Protein AF-G5B2T6-F1 (afdb_monomer_lite)

Secondary structure (DSSP, 8-state):
--HHHHHHHHHHHHHHHHHHT------------GGGPPB-S-TT--HHHHHTTT-EE--SSTTS-SEE-

Foldseek 3Di:
DPVVVVVVVVVVVVVVVVVVPPPCLPQPDPPDDQVRFDAPDDPPQDQCNLVVSSWAADPPDPPGHRRGD

Structure (mmCIF, N/CA/C/O backbone):
data_AF-G5B2T6-F1
#
_entry.id   AF-G5B2T6-F1
#
loop_
_atom_site.group_PDB
_atom_site.id
_atom_site.type_symbol
_atom_site.label_atom_id
_atom_site.label_alt_id
_atom_site.label_comp_id
_atom_site.label_asym_id
_atom_site.label_entity_id
_atom_site.label_seq_id
_atom_site.pdbx_PDB_ins_code
_atom_site.Cartn_x
_atom_site.Cartn_y
_atom_site.Cartn_z
_atom_site.occupancy
_atom_site.B_iso_or_equiv
_atom_site.auth_seq_id
_atom_site.auth_comp_id
_atom_site.auth_asym_id
_atom_site.auth_atom_id
_atom_site.pdbx_PDB_model_num
ATOM 1 N N . ALA A 1 1 ? -11.007 11.926 51.911 1.00 56.22 1 ALA A N 1
ATOM 2 C CA . ALA A 1 1 ? -10.060 11.424 50.890 1.00 56.22 1 ALA A CA 1
ATOM 3 C C . ALA A 1 1 ? -10.805 10.902 49.650 1.00 56.22 1 ALA A C 1
ATOM 5 O O . ALA A 1 1 ? -10.653 9.754 49.256 1.00 56.22 1 ALA A O 1
ATOM 6 N N . THR A 1 2 ? -11.656 11.734 49.040 1.00 56.84 2 THR A N 1
ATOM 7 C CA . THR A 1 2 ? -12.627 11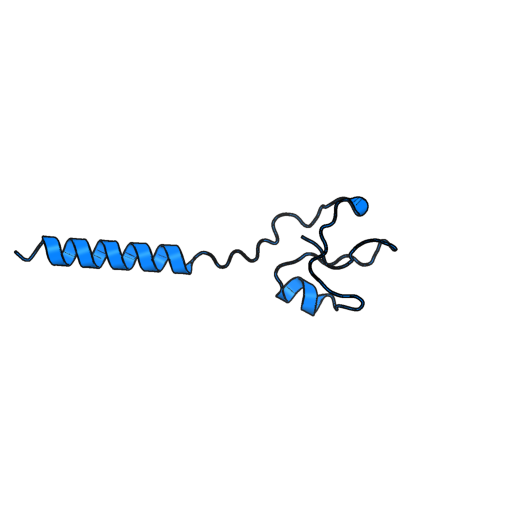.293 48.012 1.00 56.84 2 THR A CA 1
ATOM 8 C C . THR A 1 2 ? -12.433 11.999 46.669 1.00 56.84 2 THR A C 1
ATOM 10 O O . THR A 1 2 ? -12.997 11.571 45.667 1.00 56.84 2 THR A O 1
ATOM 13 N N . MET A 1 3 ? -11.636 13.073 46.647 1.00 58.12 3 MET A N 1
ATOM 14 C CA . MET A 1 3 ? -11.319 13.864 45.455 1.00 58.12 3 MET A CA 1
ATOM 15 C C . MET A 1 3 ? -10.180 13.216 44.659 1.00 58.12 3 MET A C 1
ATOM 17 O O . MET A 1 3 ? -10.300 13.039 43.455 1.00 58.12 3 MET A O 1
ATOM 21 N N . GLU A 1 4 ? -9.151 12.730 45.356 1.00 61.28 4 GLU A N 1
ATOM 22 C CA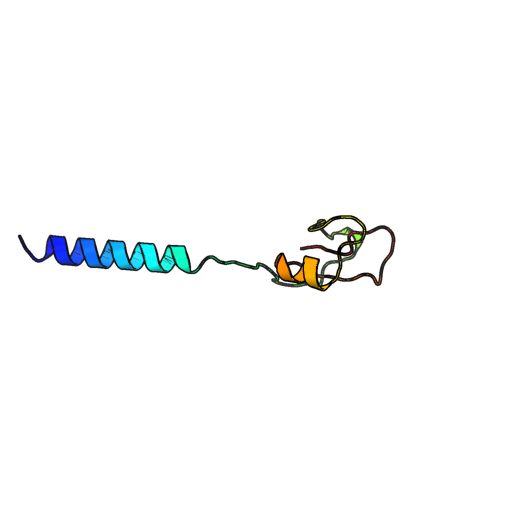 . GLU A 1 4 ? -7.959 12.113 44.759 1.00 61.28 4 GLU A CA 1
ATOM 23 C C . GLU A 1 4 ? -8.307 10.840 43.982 1.00 61.28 4 GLU A C 1
ATOM 25 O O . GLU A 1 4 ? -7.919 10.696 42.834 1.00 61.28 4 GLU A O 1
ATOM 30 N N . ARG A 1 5 ? -9.165 9.971 44.536 1.00 69.81 5 ARG A N 1
ATOM 31 C CA . ARG A 1 5 ? -9.601 8.733 43.867 1.00 69.81 5 ARG A CA 1
ATOM 32 C C . ARG A 1 5 ? -10.399 8.999 42.587 1.00 69.81 5 ARG A C 1
ATOM 34 O O . ARG A 1 5 ? -10.256 8.262 41.620 1.00 69.81 5 ARG A O 1
ATOM 41 N N . LYS A 1 6 ? -11.221 10.057 42.568 1.00 71.00 6 LYS A N 1
ATOM 42 C CA . LYS A 1 6 ? -11.959 10.476 41.365 1.00 71.00 6 LYS A CA 1
ATOM 43 C C . LYS A 1 6 ? -11.001 11.014 40.306 1.00 71.00 6 LYS A C 1
ATOM 45 O O . LYS A 1 6 ? -11.128 10.637 39.148 1.00 71.00 6 LYS A O 1
ATOM 50 N N . VAL A 1 7 ? -10.025 11.826 40.713 1.00 80.31 7 VAL A N 1
ATOM 51 C CA . VAL A 1 7 ? -8.988 12.373 39.827 1.00 80.31 7 VAL A CA 1
ATOM 52 C C . VAL A 1 7 ? -8.126 11.252 39.242 1.00 80.31 7 VAL A C 1
ATOM 54 O O . VAL A 1 7 ? -7.937 11.212 38.030 1.00 80.31 7 VAL A O 1
ATOM 57 N N . THR A 1 8 ? -7.697 10.281 40.053 1.00 83.25 8 THR A N 1
ATOM 58 C CA . THR A 1 8 ? -6.951 9.105 39.581 1.00 83.2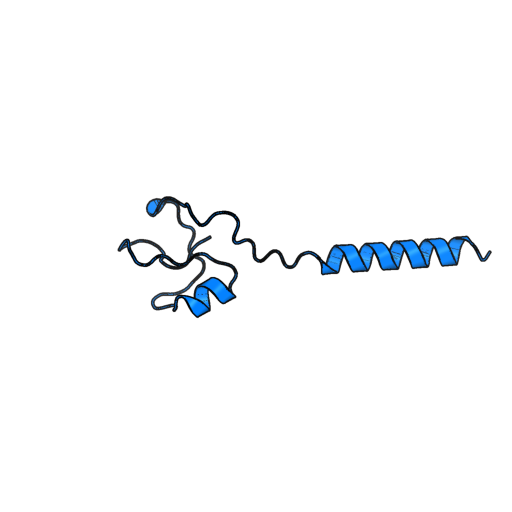5 8 THR A CA 1
ATOM 59 C C . THR A 1 8 ? -7.773 8.259 38.607 1.00 83.25 8 THR A C 1
ATOM 61 O O . THR A 1 8 ? -7.249 7.850 37.576 1.00 83.25 8 THR A O 1
ATOM 64 N N . CYS A 1 9 ? -9.064 8.025 38.880 1.00 85.06 9 CYS A N 1
ATOM 65 C CA . CYS A 1 9 ? -9.941 7.300 37.956 1.00 85.06 9 CYS A CA 1
ATOM 66 C C . CYS A 1 9 ? -10.111 8.039 36.625 1.00 85.06 9 CYS A C 1
ATOM 68 O O . CYS A 1 9 ? -10.020 7.414 35.574 1.00 85.06 9 CYS A O 1
ATOM 70 N N . VAL A 1 10 ? -10.325 9.357 36.654 1.00 88.88 10 VAL A N 1
ATOM 71 C CA . VAL A 1 10 ? -10.473 10.162 35.433 1.00 88.88 10 VAL A CA 1
ATOM 72 C C . VAL A 1 10 ? -9.178 10.156 34.617 1.00 88.88 10 VAL A C 1
ATOM 74 O O . VAL A 1 10 ? -9.231 9.919 33.415 1.00 88.88 10 VAL A O 1
ATOM 77 N N . LEU A 1 11 ? -8.015 10.323 35.255 1.00 87.31 11 LEU A N 1
ATOM 78 C CA . LEU A 1 11 ? -6.710 10.258 34.584 1.00 87.31 11 LEU A CA 1
ATOM 79 C C . LEU A 1 11 ? -6.450 8.885 33.951 1.00 87.31 11 LEU A C 1
ATOM 81 O O . LEU A 1 11 ? -6.019 8.812 32.802 1.00 87.31 11 LEU A O 1
ATOM 85 N N . ALA A 1 12 ? -6.753 7.799 34.668 1.00 88.62 12 ALA A N 1
ATOM 86 C CA . ALA A 1 12 ? -6.613 6.442 34.147 1.00 88.62 12 ALA A CA 1
ATOM 87 C C . ALA A 1 12 ? -7.544 6.182 32.948 1.00 88.62 12 ALA A C 1
ATOM 89 O O . ALA A 1 12 ? -7.112 5.596 31.960 1.00 88.62 12 ALA A O 1
ATOM 90 N N . LEU A 1 13 ? -8.794 6.658 32.998 1.00 86.31 13 LEU A N 1
ATOM 91 C CA . LEU A 1 13 ? -9.743 6.534 31.884 1.00 86.31 13 LEU A CA 1
ATOM 92 C C . LEU A 1 13 ? -9.273 7.307 30.645 1.00 86.31 13 LEU A C 1
ATOM 94 O O . LEU A 1 13 ? -9.339 6.779 29.539 1.00 86.31 13 LEU A O 1
ATOM 98 N N . VAL A 1 14 ? -8.753 8.524 30.822 1.00 86.81 14 VAL A N 1
ATOM 99 C CA . VAL A 1 14 ? -8.216 9.336 29.718 1.00 86.81 14 VAL A CA 1
ATOM 100 C C . VAL A 1 14 ? -6.996 8.666 29.076 1.00 86.81 14 VAL A C 1
ATOM 102 O O . VAL A 1 14 ? -6.926 8.588 27.853 1.00 86.81 14 VAL A O 1
ATOM 105 N N . LEU A 1 15 ? -6.071 8.122 29.874 1.00 83.81 15 LEU A N 1
ATOM 106 C CA . LEU A 1 15 ? -4.900 7.393 29.366 1.00 83.81 15 LEU A CA 1
ATOM 107 C C . LEU A 1 15 ? -5.292 6.154 28.548 1.00 83.81 15 LEU A C 1
ATOM 109 O O . LEU A 1 15 ? -4.717 5.915 27.488 1.00 83.81 15 LEU A O 1
ATOM 113 N N . VAL A 1 16 ? -6.293 5.392 29.001 1.00 82.56 16 VAL A N 1
ATOM 114 C CA . VAL A 1 16 ? -6.810 4.227 28.263 1.00 82.56 16 VAL A CA 1
ATOM 115 C C . VAL A 1 16 ? -7.443 4.649 26.933 1.00 82.56 16 VAL A C 1
ATOM 117 O O . VAL A 1 16 ? -7.161 4.025 25.914 1.00 82.56 16 VAL A O 1
ATOM 120 N N . LEU A 1 17 ? -8.229 5.731 26.911 1.00 78.31 17 LEU A N 1
ATOM 121 C CA . LEU A 1 17 ? -8.844 6.247 25.680 1.00 78.31 17 LEU A CA 1
ATOM 122 C C . LEU A 1 17 ? -7.796 6.668 24.636 1.00 78.31 17 LEU A C 1
ATOM 124 O O . LEU A 1 17 ? -7.938 6.335 23.462 1.00 78.31 17 LEU A O 1
ATOM 128 N N . VAL A 1 18 ? -6.718 7.333 25.060 1.00 77.00 18 VAL A N 1
ATOM 129 C CA . VAL A 1 18 ? -5.620 7.759 24.169 1.00 77.00 18 VAL A CA 1
ATOM 130 C C . VAL A 1 18 ? -4.834 6.566 23.606 1.00 77.00 18 VAL A C 1
ATOM 132 O O . VAL A 1 18 ? -4.397 6.587 22.457 1.00 77.00 18 VAL A O 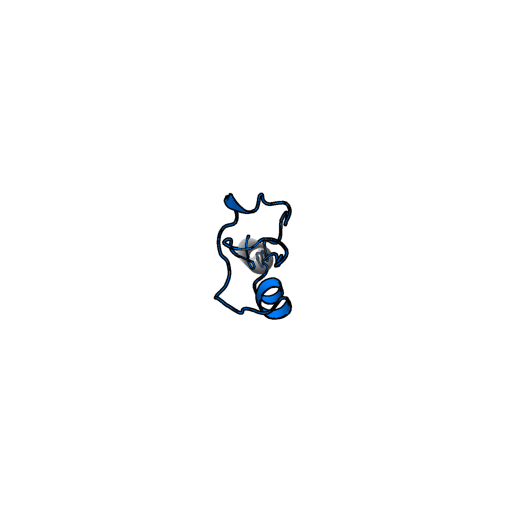1
ATOM 135 N N . LEU A 1 19 ? -4.663 5.493 24.383 1.00 68.88 19 LEU A N 1
ATOM 136 C CA . LEU A 1 19 ? -3.996 4.276 23.907 1.00 68.88 19 LEU A CA 1
ATOM 137 C C . LEU A 1 19 ? -4.848 3.510 22.884 1.00 68.88 19 LEU A C 1
ATOM 139 O O . LEU A 1 19 ? -4.297 2.905 21.969 1.00 68.88 19 LEU A O 1
ATOM 143 N N . THR A 1 20 ? -6.180 3.566 22.994 1.00 66.00 20 THR A N 1
ATOM 144 C CA . THR A 1 20 ? -7.086 2.892 22.045 1.00 66.00 20 THR A CA 1
ATOM 145 C C . THR A 1 20 ? -7.201 3.577 20.682 1.00 66.00 20 THR A C 1
ATOM 147 O O . THR A 1 20 ? -7.703 2.959 19.748 1.00 66.00 20 THR A O 1
ATOM 150 N N . THR A 1 21 ? -6.736 4.823 20.534 1.00 63.19 21 THR A N 1
ATOM 151 C CA . THR A 1 21 ? -6.834 5.570 19.266 1.00 63.19 21 THR A CA 1
ATOM 152 C C . THR A 1 21 ? -5.666 5.344 18.303 1.00 63.19 21 THR A C 1
ATOM 154 O O . THR A 1 21 ? -5.742 5.800 17.169 1.00 63.19 21 THR A O 1
ATOM 157 N N . GLN A 1 22 ? -4.606 4.628 18.695 1.00 61.25 22 GLN A N 1
ATOM 158 C CA . GLN A 1 22 ? -3.484 4.312 17.798 1.00 61.25 22 GLN A CA 1
ATOM 159 C C . GLN A 1 22 ? -3.717 2.978 17.081 1.00 61.25 22 GLN A C 1
ATOM 161 O O . GLN A 1 22 ? -3.007 1.996 17.283 1.00 61.25 22 GLN A O 1
ATOM 166 N N . ALA A 1 23 ? -4.741 2.954 16.235 1.00 57.72 23 ALA A N 1
ATOM 167 C CA . ALA A 1 23 ? -4.789 2.042 15.102 1.00 57.72 23 ALA A CA 1
ATOM 168 C C . ALA A 1 23 ? -4.316 2.835 13.880 1.00 57.72 23 ALA A C 1
ATOM 170 O O . ALA A 1 23 ? -5.110 3.192 13.014 1.00 57.72 23 ALA A O 1
ATOM 171 N N . GLU A 1 24 ? -3.028 3.186 13.854 1.00 52.75 24 GLU A N 1
ATOM 172 C CA . GLU A 1 24 ? -2.428 3.810 12.677 1.00 52.75 24 GLU A CA 1
ATOM 173 C C . GLU A 1 24 ? -2.265 2.726 11.610 1.00 52.75 24 GLU A C 1
ATOM 175 O O . GLU A 1 24 ? -1.218 2.100 11.454 1.00 52.75 24 GLU A O 1
ATOM 180 N N . GLY A 1 25 ? -3.351 2.482 10.874 1.00 58.41 25 GLY A N 1
ATOM 181 C CA . GLY A 1 25 ? -3.259 2.037 9.492 1.00 58.41 25 GLY A CA 1
ATOM 182 C C . GLY A 1 25 ? -2.583 3.159 8.716 1.00 58.41 25 GLY A C 1
ATOM 183 O O . GLY A 1 25 ? -3.256 3.992 8.115 1.00 58.41 25 GLY A O 1
ATOM 184 N N . GLN A 1 26 ? -1.260 3.233 8.840 1.00 53.41 26 GLN A N 1
ATOM 185 C CA . GLN A 1 26 ? -0.424 4.285 8.290 1.00 53.41 26 GLN A CA 1
ATOM 186 C C . GLN A 1 26 ? -0.321 4.109 6.773 1.00 53.41 26 GLN A C 1
ATOM 188 O O . GLN A 1 26 ? 0.686 3.651 6.242 1.00 53.41 26 GLN A O 1
ATOM 193 N N . ALA A 1 27 ? -1.395 4.480 6.080 1.00 59.62 27 ALA A N 1
ATOM 194 C CA . ALA A 1 27 ? -1.437 4.685 4.639 1.00 59.62 27 ALA A CA 1
ATOM 195 C C . ALA A 1 27 ? -1.165 6.166 4.317 1.00 59.62 27 ALA A C 1
ATOM 197 O O . ALA A 1 27 ? -1.824 6.775 3.472 1.00 59.62 27 ALA A O 1
ATOM 198 N N . ASP A 1 28 ? -0.216 6.785 5.019 1.00 63.34 28 ASP A N 1
ATOM 199 C CA . ASP A 1 28 ? 0.116 8.188 4.806 1.00 63.34 28 ASP A CA 1
ATOM 200 C C . ASP A 1 28 ? 1.093 8.310 3.630 1.00 63.34 28 ASP A C 1
ATOM 202 O O . ASP A 1 28 ? 2.311 8.279 3.777 1.00 63.34 28 ASP A O 1
ATOM 206 N N . ASN A 1 29 ? 0.488 8.482 2.450 1.00 75.94 29 ASN A N 1
ATOM 207 C CA . ASN A 1 29 ? 1.066 8.828 1.148 1.00 75.94 29 ASN A CA 1
ATOM 208 C C . ASN A 1 29 ? 1.621 7.674 0.280 1.00 75.94 29 ASN A C 1
ATOM 210 O O . ASN A 1 29 ? 2.825 7.469 0.170 1.00 75.94 29 ASN A O 1
ATOM 214 N N . CYS A 1 30 ? 0.743 7.062 -0.526 1.00 91.06 30 CYS A N 1
ATOM 215 C CA . CYS A 1 30 ? 1.091 6.069 -1.561 1.00 91.06 30 CYS A CA 1
ATOM 216 C C . CYS A 1 30 ? 1.943 6.590 -2.738 1.00 91.06 30 CYS A C 1
ATOM 218 O O . CYS A 1 30 ? 2.208 5.849 -3.694 1.00 91.06 30 CYS A O 1
ATOM 220 N N . ASN A 1 31 ? 2.358 7.858 -2.722 1.00 92.56 31 ASN A N 1
ATOM 221 C CA . ASN A 1 31 ? 3.213 8.444 -3.748 1.00 92.56 31 ASN A CA 1
ATOM 222 C C . ASN A 1 31 ? 4.700 8.198 -3.446 1.00 92.56 31 ASN A C 1
ATOM 224 O O . ASN A 1 31 ? 5.467 9.1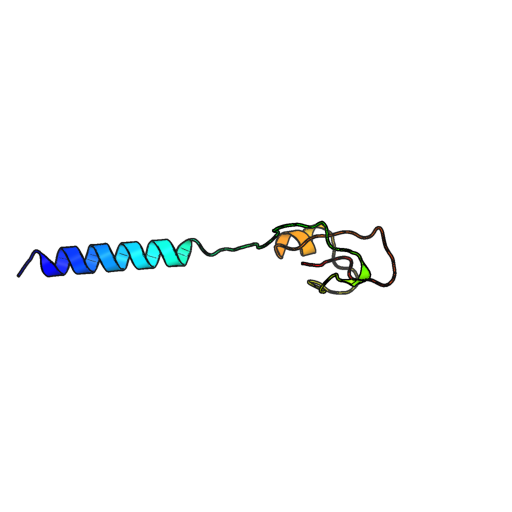27 -3.187 1.00 92.56 31 ASN A O 1
ATOM 228 N N . VAL A 1 32 ? 5.097 6.925 -3.482 1.00 93.50 32 VAL A N 1
ATOM 229 C CA . VAL A 1 32 ? 6.480 6.480 -3.267 1.00 93.50 32 VAL A CA 1
ATOM 230 C C . VAL A 1 32 ? 7.096 6.066 -4.601 1.00 93.50 32 VAL A C 1
ATOM 232 O O . VAL A 1 32 ? 6.518 5.276 -5.361 1.00 93.50 32 VAL A O 1
ATOM 235 N N . ALA A 1 33 ? 8.294 6.580 -4.900 1.00 95.38 33 ALA A N 1
ATOM 236 C CA . ALA A 1 33 ? 9.023 6.205 -6.107 1.00 95.38 33 ALA A CA 1
ATOM 237 C C . ALA A 1 33 ? 9.244 4.677 -6.132 1.00 95.38 33 ALA A C 1
ATOM 239 O O . ALA A 1 33 ? 9.668 4.120 -5.121 1.00 95.38 33 ALA A O 1
ATOM 240 N N . PRO A 1 34 ? 9.037 3.972 -7.264 1.00 95.44 34 PRO A N 1
ATOM 241 C CA . PRO A 1 34 ? 9.050 2.505 -7.307 1.00 95.44 34 PRO A CA 1
ATOM 242 C C . PRO A 1 34 ? 10.272 1.832 -6.667 1.00 95.44 34 PRO A C 1
ATOM 244 O O . PRO A 1 34 ? 10.138 0.805 -6.012 1.00 95.44 34 PRO A O 1
ATOM 247 N N . LYS A 1 35 ? 11.461 2.428 -6.819 1.00 95.88 35 LYS A N 1
ATOM 248 C CA . LYS A 1 35 ? 12.722 1.909 -6.262 1.00 95.88 35 LYS A CA 1
ATOM 249 C C . LYS A 1 35 ? 12.908 2.168 -4.762 1.00 95.88 35 LYS A C 1
ATOM 251 O O . LYS A 1 35 ? 13.815 1.599 -4.172 1.00 95.88 35 LYS A O 1
ATOM 256 N N . GLN A 1 36 ? 12.100 3.046 -4.175 1.00 95.69 36 GLN A N 1
ATOM 257 C CA . GLN A 1 36 ? 12.125 3.405 -2.753 1.00 95.69 36 GLN A CA 1
ATOM 258 C C . GLN A 1 36 ? 11.004 2.722 -1.960 1.00 95.69 36 GLN A C 1
ATOM 260 O O . GLN A 1 36 ? 10.889 2.935 -0.759 1.00 95.69 36 GLN A O 1
ATOM 265 N N . ARG A 1 37 ? 10.170 1.916 -2.626 1.00 95.06 37 ARG A N 1
ATOM 266 C CA . ARG A 1 37 ? 9.078 1.179 -1.995 1.00 95.06 37 ARG A CA 1
ATOM 267 C C . ARG A 1 37 ? 9.622 0.163 -0.998 1.00 95.06 37 ARG A C 1
ATOM 269 O O . ARG A 1 37 ? 10.391 -0.723 -1.374 1.00 95.06 37 ARG A O 1
ATOM 276 N N . ASN A 1 38 ? 9.151 0.245 0.239 1.00 95.12 38 ASN A N 1
ATOM 277 C CA . ASN A 1 38 ? 9.416 -0.762 1.259 1.00 95.12 38 ASN A CA 1
ATOM 278 C C . ASN A 1 38 ? 8.352 -1.854 1.160 1.00 95.12 38 ASN A C 1
ATOM 280 O O . ASN A 1 38 ? 7.166 -1.549 1.219 1.00 95.12 38 ASN A O 1
ATOM 284 N N . ASN A 1 39 ? 8.754 -3.116 0.983 1.00 96.50 39 ASN A N 1
ATOM 285 C CA . ASN A 1 39 ? 7.801 -4.214 0.812 1.00 96.50 39 ASN A CA 1
ATOM 286 C C . ASN A 1 39 ? 6.922 -4.394 2.065 1.00 96.50 39 ASN A C 1
ATOM 288 O O . ASN A 1 39 ? 7.454 -4.595 3.153 1.00 96.50 39 ASN A O 1
ATOM 292 N N . CYS A 1 40 ? 5.601 -4.394 1.882 1.00 96.44 40 CYS A N 1
ATOM 293 C CA . CYS A 1 40 ? 4.601 -4.654 2.927 1.00 96.44 40 CYS A CA 1
ATOM 294 C C . CYS A 1 40 ? 3.846 -5.993 2.717 1.00 96.44 40 CYS A C 1
ATOM 296 O O . CYS A 1 40 ? 2.946 -6.365 3.470 1.00 96.44 40 CYS A O 1
ATOM 298 N N . GLY A 1 41 ? 4.196 -6.771 1.691 1.00 95.38 41 GLY A N 1
ATOM 299 C CA . GLY A 1 41 ? 3.475 -7.994 1.342 1.00 95.38 41 GLY A CA 1
ATOM 300 C C . GLY A 1 41 ? 4.360 -9.147 0.882 1.00 95.38 41 GLY A C 1
ATOM 301 O O . GLY A 1 41 ? 5.567 -9.208 1.123 1.00 95.38 41 GLY A O 1
ATOM 302 N N . PHE A 1 42 ? 3.720 -10.088 0.196 1.00 96.12 42 PHE A N 1
ATOM 303 C CA . PHE A 1 42 ? 4.344 -11.268 -0.397 1.00 96.12 42 PHE A CA 1
ATOM 304 C C . PHE A 1 42 ? 4.057 -11.333 -1.902 1.00 96.12 42 PHE A C 1
ATOM 306 O O . PHE A 1 42 ? 3.178 -10.645 -2.421 1.00 96.12 42 PHE A O 1
ATOM 313 N N . SER A 1 43 ? 4.815 -12.154 -2.628 1.00 93.44 43 SER A N 1
ATOM 314 C CA . SER A 1 43 ? 4.620 -12.345 -4.068 1.00 93.44 43 SER A CA 1
ATOM 315 C C . SER A 1 43 ? 3.213 -12.867 -4.370 1.00 93.44 43 SER A C 1
ATOM 317 O O . SER A 1 43 ? 2.800 -13.882 -3.819 1.00 93.44 43 SER A O 1
ATOM 319 N N . GLY A 1 44 ? 2.487 -12.188 -5.260 1.00 94.12 44 GLY A N 1
ATOM 320 C CA . GLY A 1 44 ? 1.113 -12.558 -5.618 1.00 94.12 44 GLY A CA 1
ATOM 321 C C . GLY A 1 44 ? 0.037 -12.087 -4.633 1.00 94.12 44 GLY A C 1
ATOM 322 O O . GLY A 1 44 ? -1.111 -12.495 -4.778 1.00 94.12 44 GLY A O 1
ATOM 323 N N . ILE A 1 45 ? 0.381 -11.238 -3.655 1.00 97.25 45 ILE A N 1
ATOM 324 C CA . ILE A 1 45 ? -0.602 -10.566 -2.794 1.00 97.25 45 ILE A CA 1
ATOM 325 C C . ILE A 1 45 ? -1.633 -9.806 -3.642 1.00 97.25 45 ILE A C 1
ATOM 327 O O . ILE A 1 45 ? -1.268 -9.149 -4.623 1.00 97.25 45 ILE A O 1
ATOM 331 N N . THR A 1 46 ? -2.914 -9.896 -3.280 1.00 97.75 46 THR A N 1
ATOM 332 C CA . THR A 1 46 ? -3.962 -9.123 -3.964 1.00 97.75 46 THR A CA 1
ATOM 333 C C . THR A 1 46 ? -3.971 -7.671 -3.490 1.00 97.75 46 THR A C 1
ATOM 335 O O . THR A 1 46 ? -3.374 -7.329 -2.464 1.00 97.75 46 THR A O 1
ATOM 338 N N . ARG A 1 47 ? -4.669 -6.805 -4.229 1.00 96.56 47 ARG A N 1
ATOM 339 C CA . ARG A 1 47 ? -4.886 -5.414 -3.824 1.00 96.56 47 ARG A CA 1
ATOM 340 C C . ARG A 1 47 ? -5.538 -5.342 -2.447 1.00 96.56 47 ARG A C 1
ATOM 342 O O . ARG A 1 47 ? -5.005 -4.687 -1.560 1.00 96.56 47 ARG A O 1
ATOM 349 N N . GLU A 1 48 ? -6.627 -6.080 -2.267 1.00 97.25 48 GLU A N 1
ATOM 350 C CA . GLU A 1 48 ? -7.433 -6.086 -1.045 1.00 97.25 48 GLU A CA 1
ATOM 351 C C . GLU A 1 48 ? -6.596 -6.559 0.146 1.00 97.25 48 GLU A C 1
ATOM 353 O O . GLU A 1 48 ? -6.567 -5.915 1.182 1.00 97.25 48 GLU A O 1
ATOM 358 N N . GLN A 1 49 ? -5.810 -7.629 -0.022 1.00 97.00 49 GLN A N 1
ATOM 359 C CA . GLN A 1 49 ? -4.925 -8.134 1.032 1.00 97.00 49 GLN A CA 1
ATOM 360 C C . GLN A 1 49 ? -3.807 -7.158 1.426 1.00 97.00 49 GLN A C 1
ATOM 362 O O . GLN A 1 49 ? -3.271 -7.265 2.532 1.00 97.00 49 GLN A O 1
ATOM 367 N N . CYS A 1 50 ? -3.380 -6.289 0.509 1.00 96.44 50 CYS A N 1
ATOM 368 C CA . CYS A 1 50 ? -2.387 -5.257 0.784 1.00 96.44 50 CYS A CA 1
ATOM 369 C C . CYS A 1 50 ? -3.018 -4.052 1.492 1.00 96.44 50 CYS A C 1
ATOM 371 O O . CYS A 1 50 ? -2.483 -3.571 2.488 1.00 96.44 50 CYS A O 1
ATOM 373 N N . GLU A 1 51 ? -4.172 -3.600 1.005 1.00 93.88 51 GLU A N 1
ATOM 374 C CA . GLU A 1 51 ? -4.907 -2.465 1.566 1.00 93.88 51 GLU A CA 1
ATOM 375 C C . GLU A 1 51 ? -5.462 -2.800 2.968 1.00 93.88 51 GLU A C 1
ATOM 377 O O . GLU A 1 51 ? -5.352 -1.973 3.870 1.00 93.88 51 GLU A O 1
ATOM 382 N N . ASP A 1 52 ? -5.896 -4.045 3.219 1.00 94.75 52 ASP A N 1
ATOM 383 C CA . ASP A 1 52 ? -6.282 -4.550 4.553 1.00 94.75 52 ASP A CA 1
ATOM 384 C C . ASP A 1 52 ? -5.121 -4.549 5.563 1.00 94.75 52 ASP A C 1
ATOM 386 O O . ASP A 1 52 ? -5.337 -4.512 6.775 1.00 94.75 52 ASP A O 1
ATOM 390 N N . ARG A 1 53 ? -3.870 -4.590 5.081 1.00 92.75 53 ARG A N 1
ATOM 391 C CA . ARG A 1 53 ? -2.670 -4.431 5.922 1.00 92.75 53 ARG A CA 1
ATOM 392 C C . ARG A 1 53 ? -2.348 -2.963 6.218 1.00 92.75 53 ARG A C 1
ATOM 394 O O . ARG A 1 53 ? -1.373 -2.702 6.916 1.00 92.75 53 ARG A O 1
ATOM 401 N N . GLY A 1 54 ? -3.135 -2.021 5.695 1.00 91.69 54 GLY A N 1
ATOM 402 C CA . GLY A 1 54 ? -2.877 -0.586 5.802 1.00 91.69 54 GLY A CA 1
ATOM 403 C C . GLY A 1 54 ? -1.770 -0.099 4.866 1.00 91.69 54 GLY A C 1
ATOM 404 O O . GLY A 1 54 ? -1.114 0.890 5.174 1.00 91.69 54 GLY A O 1
ATOM 405 N N . CYS A 1 55 ? -1.536 -0.801 3.753 1.00 94.94 55 CYS A N 1
ATOM 406 C CA . CYS A 1 55 ? -0.475 -0.504 2.792 1.00 94.94 55 CYS A CA 1
ATOM 407 C C . CYS A 1 55 ? -1.016 -0.117 1.414 1.00 94.94 55 CYS A C 1
ATOM 409 O O . CYS A 1 55 ? -2.182 -0.323 1.083 1.00 94.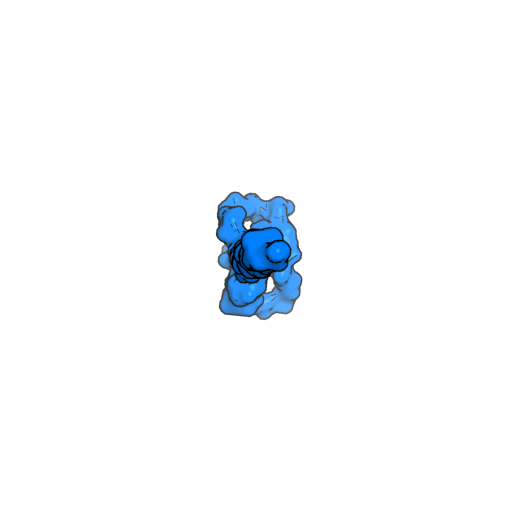94 55 CYS A O 1
ATOM 411 N N . CYS A 1 56 ? -0.136 0.427 0.582 1.00 95.56 56 CYS A N 1
ATOM 412 C CA . CYS A 1 56 ? -0.432 0.868 -0.769 1.00 95.56 56 CYS A CA 1
ATOM 413 C C . CYS A 1 56 ? -0.188 -0.245 -1.791 1.00 95.56 56 CYS A C 1
ATOM 415 O O . CYS A 1 56 ? 0.847 -0.916 -1.769 1.00 95.56 56 CYS A O 1
ATOM 417 N N . PHE A 1 57 ? -1.108 -0.394 -2.750 1.00 96.38 57 PHE A N 1
ATOM 418 C CA . PHE A 1 57 ? -0.973 -1.358 -3.842 1.00 96.38 57 PHE A CA 1
ATOM 419 C C . PHE A 1 57 ? -0.827 -0.689 -5.217 1.00 96.38 57 PHE A C 1
ATOM 421 O O . PHE A 1 57 ? -1.714 0.038 -5.681 1.00 96.38 57 PHE A O 1
ATOM 428 N N . ASN A 1 58 ? 0.266 -0.993 -5.925 1.00 95.88 58 ASN A N 1
ATOM 429 C CA . ASN A 1 58 ? 0.499 -0.571 -7.308 1.00 95.88 58 ASN A CA 1
ATOM 430 C C . ASN A 1 58 ? 1.360 -1.588 -8.078 1.00 95.88 58 ASN A C 1
ATOM 432 O O . ASN A 1 58 ? 2.575 -1.676 -7.879 1.00 95.88 58 ASN A O 1
ATOM 436 N N . ASP A 1 59 ? 0.721 -2.267 -9.028 1.00 96.25 59 ASP A N 1
ATOM 437 C CA . ASP A 1 59 ? 1.254 -3.317 -9.900 1.00 96.25 59 ASP A CA 1
ATOM 438 C C . ASP A 1 59 ? 1.750 -2.816 -11.269 1.00 96.25 59 ASP A C 1
ATOM 440 O O . ASP A 1 59 ? 2.141 -3.607 -12.126 1.00 96.25 59 ASP A O 1
ATOM 444 N N . LYS A 1 60 ? 1.764 -1.497 -11.503 1.00 95.12 60 LYS A N 1
ATOM 445 C CA . LYS A 1 60 ? 2.112 -0.912 -12.813 1.00 95.12 60 LYS A CA 1
ATOM 446 C C . LYS A 1 60 ? 3.596 -0.998 -13.162 1.00 95.12 60 LYS A C 1
ATOM 448 O O . LYS A 1 60 ? 3.961 -0.764 -14.310 1.00 95.12 60 LYS A O 1
ATOM 453 N N . VAL A 1 61 ? 4.455 -1.279 -12.183 1.00 94.81 61 VAL A N 1
ATOM 454 C CA . VAL A 1 61 ? 5.912 -1.331 -12.355 1.00 94.81 61 VAL A CA 1
ATOM 455 C C . VAL A 1 61 ? 6.416 -2.710 -11.948 1.00 94.81 61 VAL A C 1
ATOM 457 O O . VAL A 1 61 ? 6.134 -3.190 -10.852 1.00 94.81 61 VAL A O 1
ATOM 460 N N . HIS A 1 62 ? 7.170 -3.356 -12.834 1.00 94.25 62 HIS A N 1
ATOM 461 C CA . HIS A 1 62 ? 7.766 -4.667 -12.581 1.00 94.25 62 HIS A CA 1
ATOM 462 C C . HIS A 1 62 ? 9.100 -4.555 -11.830 1.00 94.25 62 HIS A C 1
ATOM 464 O O . HIS A 1 62 ? 9.776 -3.528 -11.886 1.00 94.25 62 HIS A O 1
ATOM 470 N N . GLY A 1 63 ? 9.495 -5.635 -11.150 1.00 94.88 63 GLY A N 1
ATOM 471 C CA . GLY A 1 63 ? 10.783 -5.723 -10.448 1.00 94.88 63 GLY A CA 1
ATOM 472 C C . GLY A 1 63 ? 10.862 -4.918 -9.146 1.00 94.88 63 GLY A C 1
ATOM 473 O O . GLY A 1 63 ? 11.950 -4.731 -8.612 1.00 94.88 63 GLY A O 1
ATOM 474 N N . VAL A 1 64 ? 9.725 -4.442 -8.639 1.00 96.19 64 VAL A N 1
ATOM 475 C CA . VAL A 1 64 ? 9.598 -3.693 -7.383 1.00 96.19 64 VAL A CA 1
ATOM 476 C C . VAL A 1 64 ? 8.427 -4.247 -6.566 1.00 96.19 64 VAL A C 1
ATOM 478 O O . VAL A 1 64 ? 7.555 -4.907 -7.140 1.00 96.19 64 VAL A O 1
ATOM 481 N N . PRO A 1 65 ? 8.355 -3.978 -5.251 1.00 97.00 65 PRO A N 1
ATOM 482 C CA . PRO A 1 65 ? 7.196 -4.349 -4.451 1.00 97.00 65 PRO A CA 1
ATOM 483 C C . PRO A 1 65 ? 5.909 -3.715 -4.992 1.00 97.00 65 PRO A C 1
ATOM 485 O O . PRO A 1 65 ? 5.837 -2.505 -5.241 1.00 97.00 65 PRO A O 1
ATOM 488 N N . TRP A 1 66 ? 4.885 -4.547 -5.180 1.00 96.88 66 TRP A N 1
ATOM 489 C CA . TRP A 1 66 ? 3.541 -4.091 -5.539 1.00 96.88 66 TRP A CA 1
ATOM 490 C C . TRP A 1 66 ? 2.735 -3.673 -4.322 1.00 96.88 66 TRP A C 1
ATOM 492 O O . TRP A 1 66 ? 1.963 -2.730 -4.430 1.00 96.88 66 TRP A O 1
ATOM 502 N N . CYS A 1 67 ? 2.964 -4.327 -3.182 1.00 97.31 67 CYS A N 1
ATOM 503 C CA . CYS A 1 67 ? 2.451 -3.915 -1.886 1.00 97.31 67 CYS A CA 1
ATOM 504 C C . CYS A 1 67 ? 3.560 -3.226 -1.094 1.00 97.31 67 CYS A C 1
ATOM 506 O O . CYS A 1 67 ? 4.608 -3.834 -0.850 1.00 97.31 67 CYS A O 1
ATOM 508 N N . PHE A 1 68 ? 3.353 -1.969 -0.726 1.00 95.75 68 PHE A N 1
ATOM 509 C CA . PHE A 1 68 ? 4.378 -1.149 -0.094 1.00 95.75 68 PHE A CA 1
ATOM 510 C C . PHE A 1 68 ? 3.794 -0.146 0.893 1.00 95.75 68 PHE A C 1
ATOM 512 O O . PHE A 1 68 ? 2.619 0.192 0.799 1.00 95.75 68 PHE A O 1
ATOM 519 N N . HIS A 1 69 ? 4.631 0.309 1.821 1.00 92.38 69 HIS A N 1
ATOM 520 C CA . HIS A 1 69 ? 4.383 1.539 2.571 1.00 92.38 69 HIS A CA 1
ATOM 521 C C . HIS A 1 69 ? 4.769 2.738 1.707 1.00 92.38 69 HIS A C 1
ATOM 523 O O . HIS A 1 69 ? 5.893 2.700 1.142 1.00 92.38 69 HIS A O 1
#

Organism: Heterocephalus glaber (NCBI:txid10181)

pLDDT: mean 85.11, std 14.33, range [52.75, 97.75]

Radius of gyration: 20.25 Å; chains: 1; bounding box: 25×26×64 Å

InterPro domains:
  IPR000519 P-type trefoil domain [PF00088] (30-69)
  IPR000519 P-type trefoil domain [PS51448] (28-69)
  IPR000519 P-type trefoil domain [SM00018] (28-69)
  IPR000519 P-type trefoil domain [cd00111] (30-69)
  IPR017957 P-type trefoil, conserved site [PS00025] (37-57)
  IPR017994 P-type trefoil, chordata [PR00680] (34-46)
  IPR017994 P-type trefoil, chordata [PR00680] (46-58)
  IPR017994 P-type trefoil, chordata [PR00680] (58-69)
  IPR017994 P-type trefoil, chordata [PTHR13826] (3-69)
  IPR044913 P-type trefoil domain superfamily [G3DSA:4.10.110.10] (22-69)
  IPR044913 P-type trefoil domain superfamily [SSF57492] (27-69)

Sequence (69 aa):
ATMERKVTCVLALVLVLVLTTQAEGQADNCNVAPKQRNNCGFSGITREQCEDRGCCFNDKVHGVPWCFH